Protein AF-A0A2U1PSC2-F1 (afdb_monomer_lite)

InterPro domains:
  IPR026960 Reverse transcriptase zinc-binding domain [PF13966] (6-72)

Secondary structure (DSSP, 8-state):
--TT-TT----TTS-HHHHHHHHHHHTT-S--HHHHHHTT---S--B-TTTSSSB--HHIIIII-HHHHHHHHHHHHHH-PPP---SSHHHHHHHHHHHHHHHHHHTT-

Organism: Artemisia annua (NCBI:txid35608)

pLDDT: mean 83.15, std 16.35, range [35.47, 97.75]

Structure (mmCIF, N/CA/C/O backbone):
data_AF-A0A2U1PSC2-F1
#
_entry.id   AF-A0A2U1PSC2-F1
#
loop_
_atom_site.group_PDB
_atom_site.id
_atom_site.type_symbol
_atom_site.label_atom_id
_atom_site.label_alt_id
_atom_site.label_comp_id
_atom_site.label_asym_id
_atom_site.label_entity_id
_atom_site.label_seq_id
_atom_site.pdbx_PDB_ins_code
_atom_site.Cartn_x
_atom_site.Cartn_y
_atom_site.Cartn_z
_atom_site.occupancy
_atom_site.B_iso_or_equiv
_atom_site.auth_seq_id
_atom_site.auth_comp_id
_atom_site.auth_asym_id
_atom_site.auth_atom_id
_atom_site.pdbx_PDB_model_num
ATOM 1 N N . MET A 1 1 ? 16.639 11.955 10.378 1.00 47.00 1 MET A N 1
ATOM 2 C CA . MET A 1 1 ? 16.079 10.737 9.742 1.00 47.00 1 MET A CA 1
ATOM 3 C C . MET A 1 1 ? 16.625 9.529 10.502 1.00 47.00 1 MET A C 1
ATOM 5 O O . MET A 1 1 ? 17.811 9.567 10.800 1.00 47.00 1 MET A O 1
ATOM 9 N N . PRO A 1 2 ? 15.817 8.531 10.909 1.00 35.47 2 PRO A N 1
ATOM 10 C CA . PRO A 1 2 ? 16.308 7.432 11.745 1.00 35.47 2 PRO A CA 1
ATOM 11 C C . PRO A 1 2 ? 17.222 6.479 10.957 1.00 35.47 2 PRO A C 1
ATOM 13 O O . PRO A 1 2 ? 16.992 6.206 9.781 1.00 35.47 2 PRO A O 1
ATOM 16 N N . ALA A 1 3 ? 18.264 5.991 11.629 1.00 38.88 3 ALA A N 1
ATOM 17 C CA . ALA A 1 3 ? 19.474 5.401 11.051 1.00 38.88 3 ALA A CA 1
ATOM 18 C C . ALA A 1 3 ? 19.357 3.949 10.531 1.00 38.88 3 ALA A C 1
ATOM 20 O O . ALA A 1 3 ? 20.354 3.394 10.085 1.00 38.88 3 ALA A O 1
ATOM 21 N N . ASN A 1 4 ? 18.168 3.332 10.539 1.00 43.88 4 ASN A N 1
ATOM 22 C CA . ASN A 1 4 ? 17.964 1.948 10.066 1.00 43.88 4 ASN A CA 1
ATOM 23 C C . ASN A 1 4 ? 17.135 1.855 8.762 1.00 43.88 4 ASN A C 1
ATOM 25 O O . ASN A 1 4 ? 16.430 0.888 8.503 1.00 43.88 4 ASN A O 1
ATOM 29 N N . VAL A 1 5 ? 17.212 2.898 7.930 1.00 52.97 5 VAL A N 1
ATOM 30 C CA . VAL A 1 5 ? 16.693 2.951 6.544 1.00 52.97 5 VAL A CA 1
ATOM 31 C C . VAL A 1 5 ? 17.843 2.669 5.560 1.00 52.97 5 VAL A C 1
ATOM 33 O O . VAL A 1 5 ? 17.936 3.236 4.477 1.00 52.97 5 VAL A O 1
ATOM 36 N N . SER A 1 6 ? 18.801 1.837 5.965 1.00 47.88 6 SER A N 1
ATOM 37 C CA . SER A 1 6 ? 20.154 1.768 5.397 1.00 47.88 6 SER A CA 1
ATOM 38 C C . SER A 1 6 ? 20.246 1.229 3.959 1.00 47.88 6 SER A C 1
ATOM 40 O O . SER A 1 6 ? 21.348 1.143 3.423 1.00 47.88 6 SER A O 1
ATOM 42 N N . LYS A 1 7 ? 19.122 0.917 3.293 1.00 57.22 7 LYS A N 1
ATOM 43 C CA . LYS A 1 7 ? 19.097 0.454 1.892 1.00 57.22 7 LYS A CA 1
ATOM 44 C C . LYS A 1 7 ? 18.007 1.061 0.998 1.00 57.22 7 LYS A C 1
ATOM 46 O O . LYS A 1 7 ? 17.853 0.610 -0.128 1.00 57.22 7 LYS A O 1
ATOM 51 N N . LEU A 1 8 ? 17.278 2.100 1.420 1.00 62.94 8 LEU A N 1
ATOM 52 C CA . LEU A 1 8 ? 16.401 2.807 0.475 1.00 62.94 8 LEU A CA 1
ATOM 53 C C . LEU A 1 8 ? 17.218 3.768 -0.387 1.00 62.94 8 LEU A C 1
ATOM 55 O O . LEU A 1 8 ? 17.486 4.905 0.005 1.00 62.94 8 LEU A O 1
ATOM 59 N N . LYS A 1 9 ? 17.623 3.310 -1.576 1.00 68.44 9 LYS A N 1
ATOM 60 C CA . LYS A 1 9 ? 18.266 4.169 -2.571 1.00 68.44 9 LYS A CA 1
ATOM 61 C C . LYS A 1 9 ? 17.209 5.035 -3.255 1.00 68.44 9 LYS A C 1
ATOM 63 O O . LYS A 1 9 ? 16.640 4.671 -4.280 1.00 68.44 9 LYS A O 1
ATOM 68 N N . TRP A 1 10 ? 16.941 6.195 -2.667 1.00 76.12 10 TRP A N 1
ATOM 69 C CA . TRP A 1 10 ? 16.012 7.168 -3.231 1.00 76.12 10 TRP A CA 1
ATOM 70 C C . TRP A 1 10 ? 16.491 7.660 -4.598 1.00 76.12 10 TRP A C 1
ATOM 72 O O . TRP A 1 10 ? 17.629 8.105 -4.757 1.00 76.12 10 TRP A O 1
ATOM 82 N N . VAL A 1 11 ? 15.606 7.590 -5.590 1.00 76.31 11 VAL A N 1
ATOM 83 C CA . VAL A 1 11 ? 15.880 8.062 -6.949 1.00 76.31 11 VAL A CA 1
ATOM 84 C C . VAL A 1 11 ? 15.466 9.528 -7.047 1.00 76.31 11 VAL A C 1
ATOM 86 O O . VAL A 1 11 ? 14.320 9.871 -6.761 1.00 76.31 11 VAL A O 1
ATOM 89 N N . GLY A 1 12 ? 16.391 10.400 -7.460 1.00 79.69 12 GLY A N 1
ATOM 90 C CA . GLY A 1 12 ? 16.166 11.853 -7.508 1.00 79.69 12 GLY A CA 1
ATOM 91 C C . GLY A 1 12 ? 15.102 12.311 -8.513 1.00 79.69 12 GLY A C 1
ATOM 92 O O . GLY A 1 12 ? 14.547 13.391 -8.358 1.00 79.69 12 GLY A O 1
ATOM 93 N N . TRP A 1 13 ? 14.787 11.487 -9.516 1.00 85.44 13 TRP A N 1
ATOM 94 C CA . TRP A 1 13 ? 13.716 11.760 -10.482 1.00 85.44 13 TRP A CA 1
ATOM 95 C C . TRP A 1 13 ? 12.311 11.441 -9.938 1.00 85.44 13 TRP A C 1
ATOM 97 O O . TRP A 1 13 ? 11.314 11.945 -10.454 1.00 85.44 13 TRP A O 1
ATOM 107 N N . THR A 1 14 ? 12.205 10.635 -8.880 1.00 87.44 14 THR A N 1
ATOM 108 C CA . THR A 1 14 ? 10.908 10.300 -8.291 1.00 87.44 14 THR A CA 1
ATOM 109 C C . THR A 1 14 ? 10.321 11.529 -7.591 1.00 87.44 14 THR A C 1
ATOM 111 O O . THR A 1 14 ? 11.002 12.132 -6.756 1.00 87.44 14 THR A O 1
ATOM 114 N N . PRO A 1 15 ? 9.048 11.892 -7.849 1.00 92.56 15 PRO A N 1
ATOM 115 C CA . PRO A 1 15 ? 8.406 12.995 -7.148 1.00 92.56 15 PRO A CA 1
ATOM 116 C C . PRO A 1 15 ? 8.496 12.831 -5.626 1.00 92.56 15 PRO A C 1
ATOM 118 O O . PRO A 1 15 ? 8.208 11.758 -5.090 1.00 92.56 15 PRO A O 1
ATOM 121 N N . LEU A 1 16 ? 8.825 13.913 -4.913 1.00 90.31 16 LEU A N 1
ATOM 122 C CA . LEU A 1 16 ? 9.046 13.896 -3.460 1.00 90.31 16 LEU A CA 1
ATOM 123 C C . LEU A 1 16 ? 7.874 13.275 -2.681 1.00 90.31 16 LEU A C 1
ATOM 125 O O . LEU A 1 16 ? 8.085 12.528 -1.727 1.00 90.31 16 LEU A O 1
ATOM 129 N N . LYS A 1 17 ? 6.637 13.524 -3.126 1.00 92.19 17 LYS A N 1
ATOM 130 C CA . LYS A 1 17 ? 5.423 12.937 -2.540 1.00 92.19 17 LYS A CA 1
ATOM 131 C C . LYS A 1 17 ? 5.440 11.402 -2.534 1.00 92.19 17 LYS A C 1
ATOM 133 O O . LYS A 1 17 ? 5.023 10.801 -1.549 1.00 92.19 17 LYS A O 1
ATOM 138 N N . CYS A 1 18 ? 5.964 10.773 -3.588 1.00 90.50 18 CYS A N 1
ATOM 139 C CA . CYS A 1 18 ? 6.053 9.318 -3.690 1.00 90.50 18 CYS A CA 1
ATOM 140 C C . CYS A 1 18 ? 7.114 8.781 -2.723 1.00 90.50 18 CYS A C 1
ATOM 142 O O . CYS A 1 18 ? 6.857 7.817 -2.008 1.00 90.50 18 CYS A O 1
ATOM 144 N N . ASN A 1 19 ? 8.264 9.458 -2.622 1.00 88.62 19 ASN A N 1
ATOM 145 C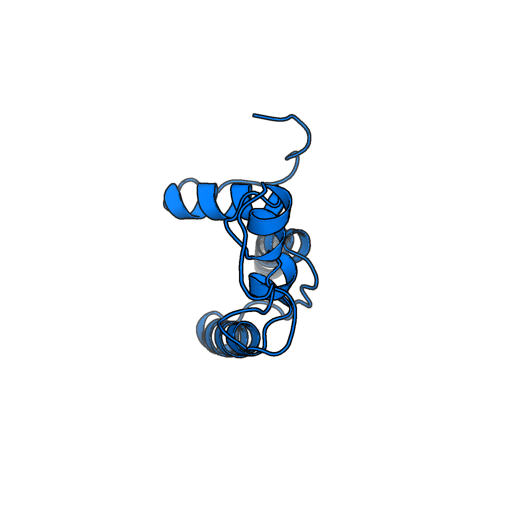 CA . ASN A 1 19 ? 9.307 9.084 -1.664 1.00 88.62 19 ASN A CA 1
ATOM 146 C C . ASN A 1 19 ? 8.799 9.169 -0.214 1.00 88.62 19 ASN A C 1
ATOM 148 O O . ASN A 1 19 ? 8.988 8.246 0.576 1.00 88.62 19 ASN A O 1
ATOM 152 N N . ILE A 1 20 ? 8.081 10.245 0.125 1.00 91.44 20 ILE A N 1
ATOM 153 C CA . ILE A 1 20 ? 7.473 10.414 1.452 1.00 91.44 20 ILE A CA 1
ATOM 154 C C . ILE A 1 20 ? 6.428 9.326 1.720 1.00 91.44 20 ILE A C 1
ATOM 156 O O . ILE A 1 20 ? 6.399 8.776 2.819 1.00 91.44 20 ILE A O 1
ATOM 160 N N . MET A 1 21 ? 5.579 9.001 0.741 1.00 92.75 21 MET A N 1
ATOM 161 C CA . MET A 1 21 ? 4.573 7.946 0.875 1.00 92.75 21 MET A CA 1
ATOM 162 C C . MET A 1 21 ? 5.219 6.594 1.182 1.00 92.75 21 MET A C 1
ATOM 164 O O . MET A 1 21 ? 4.827 5.950 2.150 1.00 92.75 21 MET A O 1
ATOM 168 N N . VAL A 1 22 ? 6.240 6.206 0.418 1.00 90.38 22 VAL A N 1
ATOM 169 C CA . VAL A 1 22 ? 6.985 4.956 0.622 1.00 90.38 22 VAL A CA 1
ATOM 170 C C . VAL A 1 22 ? 7.646 4.916 1.998 1.00 90.38 22 VAL A C 1
ATOM 172 O O . VAL A 1 22 ? 7.526 3.932 2.724 1.00 90.38 22 VAL A O 1
ATOM 175 N N . TRP A 1 23 ? 8.305 6.004 2.396 1.00 89.50 23 TRP A N 1
ATOM 176 C CA . TRP A 1 23 ? 8.940 6.095 3.708 1.00 89.50 23 TRP A CA 1
ATOM 177 C C . TRP A 1 23 ? 7.921 5.963 4.847 1.00 89.50 23 TRP A C 1
ATOM 179 O O . TRP A 1 23 ? 8.164 5.267 5.834 1.00 89.50 23 TRP A O 1
ATOM 189 N N . ARG A 1 24 ? 6.753 6.601 4.703 1.00 93.69 24 ARG A N 1
ATOM 190 C CA . ARG A 1 24 ? 5.656 6.464 5.664 1.00 93.69 24 ARG A CA 1
ATOM 191 C C . ARG A 1 24 ? 5.094 5.049 5.678 1.00 93.69 24 ARG A C 1
ATOM 193 O O . ARG A 1 24 ? 4.822 4.561 6.765 1.00 93.69 24 ARG A O 1
ATOM 200 N N . ALA A 1 25 ? 4.943 4.405 4.524 1.00 92.81 25 ALA A N 1
ATOM 201 C CA . ALA A 1 25 ? 4.484 3.022 4.427 1.00 92.81 25 ALA A CA 1
ATOM 202 C C . ALA A 1 25 ? 5.412 2.093 5.216 1.00 92.81 25 ALA A C 1
ATOM 204 O O . ALA A 1 25 ? 4.956 1.403 6.122 1.00 92.81 25 ALA A O 1
ATOM 205 N N . TYR A 1 26 ? 6.718 2.169 4.948 1.00 88.62 26 TYR A N 1
ATOM 206 C CA . TYR A 1 26 ? 7.740 1.351 5.606 1.00 88.62 26 TYR A CA 1
ATOM 207 C C . TYR A 1 26 ? 7.747 1.500 7.136 1.00 88.62 26 TYR A C 1
ATOM 209 O O . TYR A 1 26 ? 7.983 0.544 7.864 1.00 88.62 26 TYR A O 1
ATOM 217 N N . LEU A 1 27 ? 7.459 2.699 7.647 1.00 90.88 27 LEU A N 1
ATOM 218 C CA . LEU A 1 27 ? 7.396 2.963 9.087 1.00 90.88 27 LEU A CA 1
ATOM 219 C C . LEU A 1 27 ? 6.015 2.706 9.712 1.00 90.88 27 LEU A C 1
ATOM 221 O O . LEU A 1 27 ? 5.819 3.082 10.866 1.00 90.88 27 LEU A O 1
ATOM 225 N N . ASN A 1 28 ? 5.052 2.147 8.969 1.00 92.31 28 ASN A N 1
ATOM 226 C CA . ASN A 1 28 ? 3.647 2.046 9.382 1.00 92.31 28 ASN A CA 1
ATOM 227 C C . ASN A 1 28 ? 3.062 3.397 9.832 1.00 92.31 28 ASN A C 1
ATOM 229 O O . ASN A 1 28 ? 2.340 3.514 10.811 1.00 92.31 28 ASN A O 1
ATOM 233 N N . ARG A 1 29 ? 3.397 4.467 9.107 1.00 94.69 29 ARG A N 1
ATOM 234 C CA . ARG A 1 29 ? 2.949 5.849 9.355 1.00 94.69 29 ARG A CA 1
ATOM 235 C C . ARG A 1 29 ? 1.897 6.338 8.362 1.00 94.69 29 ARG A C 1
ATOM 237 O O . ARG A 1 29 ? 1.600 7.542 8.311 1.00 94.69 29 ARG A O 1
ATOM 244 N N . LEU A 1 30 ? 1.352 5.441 7.550 1.00 95.69 30 LEU A N 1
ATOM 245 C CA . LEU A 1 30 ? 0.184 5.731 6.729 1.00 95.69 30 LEU A CA 1
ATOM 246 C C . LEU A 1 30 ? -1.085 5.738 7.591 1.00 95.69 30 LEU A C 1
ATOM 248 O O . LEU A 1 30 ? -1.103 5.117 8.651 1.00 95.69 30 LEU A O 1
ATOM 252 N N . PRO A 1 31 ? -2.121 6.487 7.187 1.00 96.19 31 PRO A N 1
ATOM 253 C CA . PRO A 1 31 ? -3.391 6.528 7.900 1.00 96.19 31 PRO A CA 1
ATOM 254 C C . PRO A 1 31 ? -4.256 5.310 7.540 1.00 96.19 31 PRO A C 1
ATOM 256 O O . PRO A 1 31 ? -5.372 5.481 7.070 1.00 96.19 31 PRO A O 1
ATOM 259 N N . THR A 1 32 ? -3.732 4.093 7.704 1.00 97.12 32 THR A N 1
ATOM 260 C CA . THR A 1 32 ? -4.546 2.880 7.534 1.00 97.12 32 THR A CA 1
ATOM 261 C C . THR A 1 32 ? -5.419 2.674 8.767 1.00 97.12 32 THR A C 1
ATOM 263 O O . THR A 1 32 ? -5.026 3.096 9.858 1.00 97.12 32 THR A O 1
ATOM 266 N N . ARG A 1 33 ? -6.577 2.018 8.645 1.00 97.25 33 ARG A N 1
ATOM 267 C CA . ARG A 1 33 ? -7.509 1.833 9.771 1.00 97.25 33 ARG A CA 1
ATOM 268 C C . ARG A 1 33 ? -6.841 1.246 11.008 1.00 97.25 33 ARG A C 1
ATOM 270 O O . ARG A 1 33 ? -6.984 1.811 12.090 1.00 97.25 33 ARG A O 1
ATOM 277 N N . VAL A 1 34 ? -6.038 0.192 10.844 1.00 97.12 34 VAL A N 1
ATOM 278 C CA . VAL A 1 34 ? -5.305 -0.434 11.959 1.00 97.12 34 VAL A CA 1
ATOM 279 C C . VAL A 1 34 ? -4.394 0.569 12.669 1.00 97.12 34 VAL A C 1
ATOM 281 O O . VAL A 1 34 ? -4.305 0.588 13.894 1.00 97.12 34 VAL A O 1
ATOM 284 N N . GLU A 1 35 ? -3.717 1.431 11.915 1.00 97.25 35 GLU A N 1
ATOM 285 C CA . GLU A 1 35 ? -2.805 2.425 12.473 1.00 97.25 35 GLU A CA 1
ATOM 286 C C . GLU A 1 35 ? -3.542 3.647 13.055 1.00 97.25 35 GLU A C 1
ATOM 288 O O . GLU A 1 35 ? -3.074 4.248 14.021 1.00 97.25 35 GLU A O 1
ATOM 293 N N . LEU A 1 36 ? -4.713 4.007 12.521 1.00 97.19 36 LEU A N 1
ATOM 294 C CA . LEU A 1 36 ? -5.583 5.043 13.085 1.00 97.19 36 LEU A CA 1
ATOM 295 C C . LEU A 1 36 ? -6.158 4.606 14.440 1.00 97.19 36 LEU A C 1
ATOM 297 O O . LEU A 1 36 ? -6.086 5.373 15.401 1.00 97.19 36 LEU A O 1
ATOM 301 N N . VAL A 1 37 ? -6.632 3.360 14.545 1.00 96.31 37 VAL A N 1
ATOM 302 C CA . VAL A 1 37 ? -7.127 2.778 15.805 1.00 96.31 37 VAL A CA 1
ATOM 303 C C . VAL A 1 37 ? -6.028 2.762 16.868 1.00 96.31 37 VAL A C 1
ATOM 305 O O . VAL A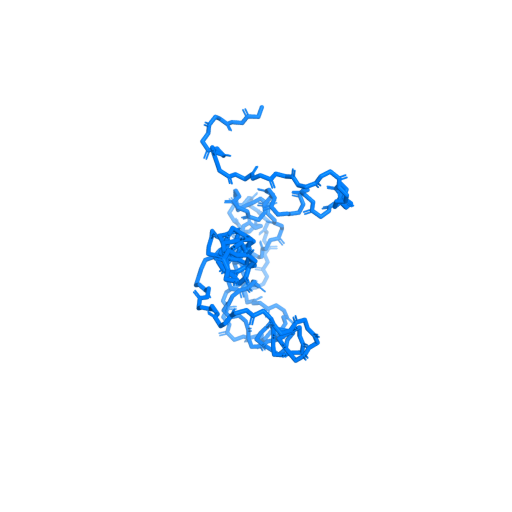 1 37 ? -6.258 3.195 17.996 1.00 96.31 37 VAL A O 1
ATOM 308 N N . LYS A 1 38 ? -4.793 2.379 16.507 1.00 95.25 38 LYS A N 1
ATOM 309 C CA . LYS A 1 38 ? -3.628 2.447 17.416 1.00 95.25 38 LYS A CA 1
ATOM 310 C C . LYS A 1 38 ? -3.343 3.854 17.947 1.00 95.25 38 LYS A C 1
ATOM 312 O O . LYS A 1 38 ? -2.769 3.995 19.023 1.00 95.25 38 LYS A O 1
ATOM 317 N N . ARG A 1 39 ? -3.733 4.895 17.209 1.00 95.88 39 ARG A N 1
ATOM 318 C CA . ARG A 1 39 ? -3.580 6.306 17.603 1.00 95.88 39 ARG A CA 1
ATOM 319 C C . ARG A 1 39 ? -4.786 6.853 18.369 1.00 95.88 39 ARG A C 1
ATOM 321 O O . ARG A 1 39 ? -4.824 8.048 18.644 1.00 95.88 39 ARG A O 1
ATOM 328 N N . GLY A 1 40 ? -5.750 6.002 18.716 1.00 96.25 40 GLY A N 1
ATOM 329 C CA . GLY A 1 40 ? -6.933 6.375 19.489 1.00 96.25 40 GLY A CA 1
ATOM 330 C C . GLY A 1 40 ? -8.072 6.963 18.658 1.00 96.25 40 GLY A C 1
ATOM 331 O O . GLY A 1 40 ? -9.014 7.503 19.232 1.00 96.25 40 GLY A O 1
ATOM 332 N N . ILE A 1 41 ? -8.014 6.872 17.325 1.00 97.19 41 ILE A N 1
ATOM 333 C CA . ILE A 1 41 ? -9.137 7.263 16.465 1.00 97.19 41 ILE A CA 1
ATOM 334 C C . ILE A 1 41 ? -10.133 6.106 16.437 1.00 97.19 41 ILE A C 1
ATOM 336 O O . ILE A 1 41 ? -9.795 5.002 16.012 1.00 97.19 41 ILE A O 1
ATOM 340 N N . GLN A 1 42 ? -11.360 6.362 16.886 1.00 95.69 42 GLN A N 1
ATOM 341 C CA . GLN A 1 42 ? -12.436 5.378 16.831 1.00 95.69 42 GLN A CA 1
ATOM 342 C C . GLN A 1 42 ? -12.971 5.258 15.402 1.00 95.69 42 GLN A C 1
ATOM 344 O O . GLN A 1 42 ? -13.295 6.260 14.766 1.00 95.69 42 GLN A O 1
ATOM 349 N N . LEU A 1 43 ? -13.042 4.023 14.912 1.00 95.00 43 LEU A N 1
ATOM 350 C CA . LEU A 1 43 ? -13.605 3.643 13.620 1.00 95.00 43 LEU A CA 1
ATOM 351 C C . LEU A 1 43 ? -14.588 2.493 13.853 1.00 95.00 43 LEU A C 1
ATOM 353 O O . LEU A 1 43 ? -14.375 1.691 14.762 1.00 95.00 43 LEU A O 1
ATOM 357 N N . ASP A 1 44 ? -15.621 2.387 13.018 1.00 94.19 44 ASP A N 1
ATOM 358 C CA . ASP A 1 44 ? -16.647 1.340 13.155 1.00 94.19 44 ASP A CA 1
ATOM 359 C C . ASP A 1 44 ? -16.084 -0.072 12.932 1.00 94.19 44 ASP A C 1
ATOM 361 O O . ASP 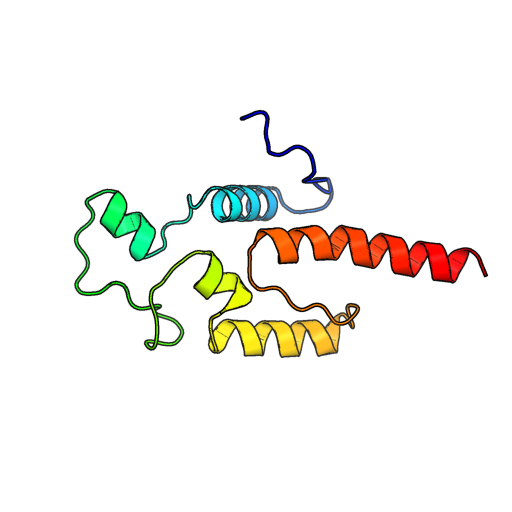A 1 44 ? -16.547 -1.043 13.526 1.00 94.19 44 ASP A O 1
ATOM 365 N N . ASN A 1 45 ? -15.077 -0.189 12.064 1.00 94.19 45 ASN A N 1
ATOM 366 C CA . ASN A 1 45 ? -14.305 -1.406 11.838 1.00 94.19 45 ASN A CA 1
ATOM 367 C C . ASN A 1 45 ? -12.917 -1.063 11.276 1.00 94.19 45 ASN A C 1
ATOM 369 O O . ASN A 1 45 ? -12.659 0.070 10.853 1.00 94.19 45 ASN A O 1
ATOM 373 N N . ASP A 1 46 ? -12.037 -2.055 11.226 1.00 94.38 46 ASP A N 1
ATOM 374 C CA . ASP A 1 46 ? -10.672 -1.957 10.716 1.00 94.38 46 ASP A CA 1
ATOM 375 C C . ASP A 1 46 ? -10.489 -2.553 9.311 1.00 94.38 46 ASP A C 1
ATOM 377 O O . ASP A 1 46 ? -9.355 -2.652 8.844 1.00 94.38 46 ASP A O 1
ATOM 381 N N . LEU A 1 47 ? -11.578 -2.883 8.610 1.00 96.94 47 LEU A N 1
ATOM 382 C CA . LEU A 1 47 ? -11.541 -3.499 7.286 1.00 96.94 47 LEU A CA 1
ATOM 383 C C . LEU A 1 47 ? -11.013 -2.540 6.213 1.00 96.94 47 LEU A C 1
ATOM 385 O O . LEU A 1 47 ? -11.250 -1.327 6.228 1.00 96.94 47 LEU A O 1
ATOM 389 N N . CYS A 1 48 ? -10.294 -3.103 5.246 1.00 97.19 48 CYS A N 1
ATOM 390 C CA . CYS A 1 48 ? -9.795 -2.384 4.088 1.00 97.19 48 CYS A CA 1
ATOM 391 C C . CYS A 1 48 ? -10.962 -1.893 3.220 1.00 97.19 48 CYS A C 1
ATOM 393 O O . CYS A 1 48 ? -11.707 -2.714 2.690 1.00 97.19 48 CYS A O 1
ATOM 395 N N . PRO A 1 49 ? -11.091 -0.578 2.966 1.00 95.56 49 PRO A N 1
ATOM 396 C CA . PRO A 1 49 ? -12.208 -0.034 2.192 1.00 95.56 49 PRO A CA 1
ATOM 397 C C . PRO A 1 49 ? -12.181 -0.426 0.705 1.00 95.56 49 PRO A C 1
ATOM 399 O O . PRO A 1 49 ? -13.134 -0.144 -0.014 1.00 95.56 49 PRO A O 1
ATOM 402 N N . LEU A 1 50 ? -11.084 -1.023 0.224 1.00 96.38 50 LEU A N 1
ATOM 403 C CA . LEU A 1 50 ? -10.933 -1.440 -1.170 1.00 96.38 50 LEU A CA 1
ATOM 404 C C . LEU A 1 50 ? -11.447 -2.859 -1.430 1.00 96.38 50 LEU A C 1
ATOM 406 O O . LEU A 1 50 ? -11.914 -3.134 -2.532 1.00 96.38 50 LEU A O 1
ATOM 410 N N . CYS A 1 51 ? -11.317 -3.764 -0.456 1.00 96.06 51 CYS A N 1
ATOM 411 C CA . CYS A 1 51 ? -11.699 -5.172 -0.612 1.00 96.06 51 CYS A CA 1
ATOM 412 C C . CYS A 1 51 ? -12.757 -5.643 0.390 1.00 96.06 51 CYS A C 1
ATOM 414 O O . CYS A 1 51 ? -13.346 -6.692 0.161 1.00 96.06 51 CYS A O 1
ATOM 416 N N . ASP A 1 52 ? -12.962 -4.904 1.483 1.00 95.50 52 ASP A N 1
ATOM 417 C CA . ASP A 1 52 ? -13.902 -5.191 2.572 1.00 95.50 52 ASP A CA 1
ATOM 418 C C . ASP A 1 52 ? -13.772 -6.603 3.184 1.00 95.50 52 ASP A C 1
ATOM 420 O O . ASP A 1 52 ? -14.714 -7.141 3.756 1.00 95.50 52 ASP A O 1
ATOM 424 N N . ALA A 1 53 ? -12.597 -7.227 3.045 1.00 94.44 53 ALA A N 1
ATOM 425 C CA . ALA A 1 53 ? -12.387 -8.638 3.377 1.00 94.44 53 ALA A CA 1
ATOM 426 C C . ALA A 1 53 ? -11.375 -8.877 4.510 1.00 94.44 53 ALA A C 1
ATOM 428 O O . ALA A 1 53 ? -11.417 -9.922 5.153 1.00 94.44 53 ALA A O 1
ATOM 429 N N . ASP A 1 54 ? -10.451 -7.944 4.740 1.00 96.75 54 ASP A N 1
ATOM 430 C CA . ASP A 1 54 ? -9.351 -8.088 5.700 1.00 96.75 54 ASP A CA 1
ATOM 431 C C . ASP A 1 54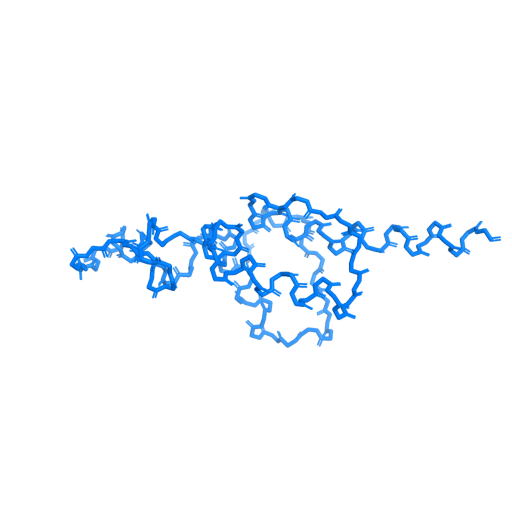 ? -8.929 -6.708 6.234 1.00 96.75 54 ASP A C 1
ATOM 433 O O . ASP A 1 54 ? -9.316 -5.674 5.681 1.00 96.75 54 ASP A O 1
ATOM 437 N N . GLN A 1 55 ? -8.152 -6.675 7.314 1.00 97.38 55 GLN A N 1
ATOM 438 C CA . GLN A 1 55 ? -7.757 -5.451 8.004 1.00 97.38 55 GLN A CA 1
ATOM 439 C C . GLN A 1 55 ? -6.906 -4.522 7.126 1.00 97.38 55 GLN A C 1
ATOM 441 O O . GLN A 1 55 ? -5.945 -4.933 6.468 1.00 97.38 55 GLN A O 1
ATOM 446 N N . GLU A 1 56 ? -7.182 -3.218 7.186 1.00 97.75 56 GLU A N 1
ATOM 447 C CA . GLU A 1 56 ? -6.385 -2.210 6.496 1.00 97.75 56 GLU A CA 1
ATOM 448 C C . GLU A 1 56 ? -5.043 -1.975 7.209 1.00 97.75 56 GLU A C 1
ATOM 450 O O . GLU A 1 56 ? -4.887 -1.115 8.087 1.00 97.75 56 GLU A O 1
ATOM 455 N N . THR A 1 57 ? -4.036 -2.732 6.789 1.00 97.06 57 THR A N 1
ATOM 456 C CA . THR A 1 57 ? -2.623 -2.508 7.115 1.00 97.06 57 THR A CA 1
ATOM 457 C C . THR A 1 57 ? -1.872 -1.993 5.891 1.00 97.06 57 THR A C 1
ATOM 459 O O . THR A 1 57 ? -2.329 -2.160 4.761 1.00 97.06 57 THR A O 1
ATOM 462 N N . SER A 1 58 ? -0.697 -1.382 6.083 1.00 95.44 58 SER A N 1
ATOM 463 C CA . SER A 1 58 ? 0.133 -0.958 4.945 1.00 95.44 58 SER A CA 1
ATOM 464 C C . SER A 1 58 ? 0.510 -2.159 4.065 1.00 95.44 58 SER A C 1
ATOM 466 O O . SER A 1 58 ? 0.443 -2.075 2.844 1.00 95.44 58 SER A O 1
ATOM 468 N N . THR A 1 59 ? 0.842 -3.296 4.681 1.00 95.06 59 THR A N 1
ATOM 469 C CA . THR A 1 59 ? 1.137 -4.548 3.978 1.00 95.06 59 THR A CA 1
ATOM 470 C C . THR A 1 59 ? -0.071 -5.035 3.180 1.00 95.06 59 THR A C 1
ATOM 472 O O . THR A 1 59 ? 0.035 -5.193 1.968 1.00 95.06 59 THR A O 1
ATOM 475 N N . HIS A 1 60 ? -1.253 -5.155 3.795 1.00 96.12 60 HIS A N 1
ATOM 476 C CA . HIS A 1 60 ? -2.471 -5.521 3.065 1.00 96.12 60 HIS A CA 1
ATOM 477 C C . HIS A 1 60 ? -2.722 -4.560 1.892 1.00 96.12 60 HIS A C 1
ATOM 479 O O . HIS A 1 60 ? -2.874 -4.998 0.757 1.00 96.12 60 HIS A O 1
ATOM 485 N N . LEU A 1 61 ? -2.666 -3.248 2.129 1.00 96.06 61 LEU A N 1
ATOM 486 C CA . LEU A 1 61 ? -2.916 -2.233 1.109 1.00 96.06 61 LEU A CA 1
ATOM 487 C C . LEU A 1 61 ? -1.993 -2.360 -0.116 1.00 96.06 61 LEU A C 1
ATOM 489 O O . LEU A 1 61 ? -2.448 -2.112 -1.229 1.00 96.06 61 LEU A O 1
ATOM 493 N N . PHE A 1 62 ? -0.722 -2.741 0.055 1.00 93.69 62 PHE A N 1
ATOM 494 C CA . PHE A 1 62 ? 0.246 -2.792 -1.051 1.00 93.69 62 PHE A CA 1
ATOM 495 C C . PHE A 1 62 ? 0.525 -4.186 -1.624 1.00 93.69 62 PHE A C 1
ATOM 497 O O . PHE A 1 62 ? 0.927 -4.272 -2.786 1.00 93.69 62 PHE A O 1
ATOM 504 N N . THR A 1 63 ? 0.339 -5.257 -0.854 1.00 93.38 63 THR A N 1
ATOM 505 C CA . THR A 1 63 ? 0.699 -6.625 -1.269 1.00 93.38 63 THR A CA 1
ATOM 506 C C . THR A 1 63 ? -0.423 -7.645 -1.073 1.00 93.38 63 THR A C 1
ATOM 508 O O . THR A 1 63 ? -0.512 -8.584 -1.857 1.00 93.38 63 THR A O 1
ATOM 511 N N . GLY A 1 64 ? -1.297 -7.465 -0.076 1.00 93.94 64 GLY A N 1
ATOM 512 C CA . GLY A 1 64 ? -2.327 -8.453 0.291 1.00 93.94 64 GLY A CA 1
ATOM 513 C C . GLY A 1 64 ? -3.735 -8.203 -0.265 1.00 93.94 64 GLY A C 1
ATOM 514 O O . GLY A 1 64 ? -4.566 -9.107 -0.267 1.00 93.94 64 GLY A O 1
ATOM 515 N N . CYS A 1 65 ? -4.035 -6.991 -0.729 1.00 96.31 65 CYS A N 1
ATOM 516 C CA . CYS A 1 65 ? -5.378 -6.597 -1.141 1.00 96.31 65 CYS A CA 1
ATOM 517 C C . CYS A 1 65 ? -5.719 -7.113 -2.544 1.00 96.31 65 CYS A C 1
ATOM 519 O O . CYS A 1 65 ? -4.944 -6.923 -3.484 1.00 96.31 65 CYS A O 1
ATOM 521 N N . LEU A 1 66 ? -6.924 -7.670 -2.717 1.00 95.25 66 LEU A N 1
ATOM 522 C CA . LEU A 1 66 ? -7.440 -8.108 -4.024 1.00 95.25 66 LEU A CA 1
ATOM 523 C C . LEU A 1 66 ? -7.449 -6.971 -5.052 1.00 95.25 66 LEU A C 1
ATOM 525 O O . LEU A 1 66 ? -7.053 -7.166 -6.199 1.00 95.25 66 LEU A O 1
ATOM 529 N N . PHE A 1 67 ? -7.835 -5.766 -4.627 1.00 96.00 67 PHE A N 1
ATOM 530 C CA . PHE A 1 67 ? -7.798 -4.583 -5.484 1.00 96.00 67 PHE A CA 1
ATOM 531 C C . PHE A 1 67 ? -6.371 -4.286 -5.959 1.00 96.00 67 PHE A C 1
ATOM 533 O O . PHE A 1 67 ? -6.122 -4.064 -7.143 1.00 96.00 67 PHE A O 1
ATOM 540 N N . THR A 1 68 ? -5.407 -4.324 -5.042 1.00 94.19 68 THR A N 1
ATOM 541 C CA . THR A 1 68 ? -4.003 -4.046 -5.354 1.00 94.19 68 THR A CA 1
ATOM 542 C C . THR A 1 68 ? -3.373 -5.139 -6.216 1.00 94.19 68 THR A C 1
ATOM 544 O O . THR A 1 68 ? -2.545 -4.832 -7.071 1.00 94.19 68 THR A O 1
ATOM 547 N N . SER A 1 69 ? -3.799 -6.396 -6.067 1.00 92.75 69 SER A N 1
ATOM 548 C CA . SER A 1 69 ? -3.388 -7.499 -6.944 1.00 92.75 69 SER A CA 1
ATOM 549 C C . SER A 1 69 ? -3.718 -7.210 -8.414 1.00 92.75 69 SER A C 1
ATOM 551 O O . SER A 1 69 ? -2.861 -7.356 -9.288 1.00 92.75 69 SER A O 1
ATOM 553 N N . GLU A 1 70 ? -4.914 -6.686 -8.689 1.00 93.88 70 GLU A N 1
ATOM 554 C CA . GLU A 1 70 ? -5.323 -6.291 -10.041 1.00 93.88 70 GLU A CA 1
ATOM 555 C C . GLU A 1 70 ? -4.486 -5.116 -10.583 1.00 93.88 70 GLU A C 1
ATOM 557 O O . GLU A 1 70 ? -4.103 -5.097 -11.757 1.00 93.88 70 GLU A O 1
ATOM 562 N N . ILE A 1 71 ? -4.125 -4.151 -9.729 1.00 93.06 71 ILE A N 1
ATOM 563 C CA . ILE A 1 71 ? -3.203 -3.070 -10.107 1.00 93.06 71 ILE A CA 1
ATOM 564 C C . ILE A 1 71 ? -1.831 -3.635 -10.485 1.00 93.06 71 ILE A C 1
ATOM 566 O O . ILE A 1 71 ? -1.290 -3.270 -11.531 1.00 93.06 71 ILE A O 1
ATOM 570 N N . TRP A 1 72 ? -1.277 -4.551 -9.687 1.00 90.81 72 TRP A N 1
ATOM 571 C CA . TRP A 1 72 ? 0.003 -5.191 -9.991 1.00 90.81 72 TRP A CA 1
ATOM 572 C C . TRP A 1 72 ? -0.045 -6.029 -11.265 1.00 90.81 72 TRP A C 1
ATOM 574 O O . TRP A 1 72 ? 0.922 -6.003 -12.021 1.00 90.81 72 TRP A O 1
ATOM 584 N N . SER A 1 73 ? -1.163 -6.696 -11.558 1.00 90.81 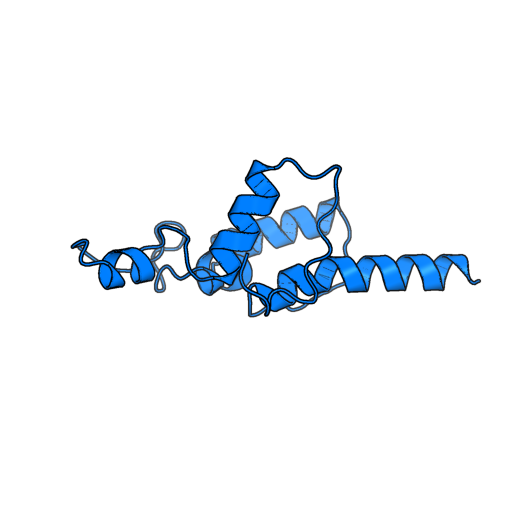73 SER A N 1
ATOM 585 C CA . SER A 1 73 ? -1.375 -7.404 -12.827 1.00 90.81 73 SER A CA 1
ATOM 586 C C . SER A 1 73 ? -1.252 -6.454 -14.027 1.00 90.81 73 SER A C 1
ATOM 588 O O . SER A 1 73 ? -0.487 -6.702 -14.964 1.00 90.81 73 SER A O 1
ATOM 590 N N . ARG A 1 74 ? -1.913 -5.291 -13.963 1.00 92.62 74 ARG A N 1
ATOM 591 C CA . ARG A 1 74 ? -1.866 -4.264 -15.021 1.00 92.62 74 ARG A CA 1
ATOM 592 C C . ARG A 1 74 ? -0.487 -3.626 -15.157 1.00 92.62 74 ARG A C 1
ATOM 594 O O . ARG A 1 74 ? 0.009 -3.461 -16.271 1.00 92.62 74 ARG A O 1
ATOM 601 N N . VAL A 1 75 ? 0.149 -3.291 -14.034 1.00 89.25 75 VAL A N 1
ATOM 602 C CA . VAL A 1 75 ? 1.531 -2.782 -14.012 1.00 89.25 75 VAL A CA 1
ATOM 603 C C . VAL A 1 75 ? 2.490 -3.832 -14.571 1.00 89.25 75 VAL A C 1
ATOM 605 O O . VAL A 1 75 ? 3.385 -3.493 -15.342 1.00 89.25 75 VAL A O 1
ATOM 608 N N . GLY A 1 76 ? 2.274 -5.104 -14.240 1.00 87.94 76 GLY A N 1
ATOM 609 C CA . GLY A 1 76 ? 3.014 -6.245 -14.758 1.00 87.94 76 GLY A CA 1
ATOM 610 C C . GLY A 1 76 ? 2.925 -6.345 -16.279 1.00 87.94 76 GLY A C 1
ATOM 611 O O . GLY A 1 76 ? 3.947 -6.444 -16.956 1.00 87.94 76 GLY A O 1
ATOM 612 N N . ALA A 1 77 ? 1.715 -6.224 -16.827 1.00 90.00 77 ALA A N 1
ATOM 613 C CA . ALA A 1 77 ? 1.480 -6.233 -18.268 1.00 90.00 77 ALA A CA 1
ATOM 614 C C . ALA A 1 77 ? 2.130 -5.038 -18.990 1.00 90.00 77 ALA A C 1
ATOM 616 O O . ALA A 1 77 ? 2.649 -5.194 -20.098 1.00 90.00 77 ALA A O 1
ATOM 617 N N . TRP A 1 78 ? 2.127 -3.853 -18.370 1.00 90.06 78 TRP A N 1
ATOM 618 C CA . TRP A 1 78 ? 2.671 -2.637 -18.978 1.00 90.06 78 TRP A CA 1
ATOM 619 C C . TRP A 1 78 ? 4.199 -2.563 -18.895 1.00 90.06 78 TRP A C 1
ATOM 621 O O . TRP A 1 78 ? 4.877 -2.380 -19.906 1.00 90.06 78 TRP A O 1
ATOM 631 N N . CYS A 1 79 ? 4.747 -2.711 -17.691 1.00 86.12 79 CYS A N 1
ATOM 632 C CA . CYS A 1 79 ? 6.163 -2.486 -17.415 1.00 86.12 79 CYS A CA 1
ATOM 633 C C . CYS A 1 79 ? 7.020 -3.742 -17.611 1.00 86.12 79 CYS A C 1
ATOM 635 O O . CYS A 1 79 ? 8.239 -3.617 -17.704 1.00 86.12 79 CYS A O 1
ATOM 637 N N . ARG A 1 80 ? 6.399 -4.933 -17.653 1.00 84.44 80 ARG A N 1
ATOM 638 C CA . ARG A 1 80 ? 7.066 -6.247 -17.690 1.00 84.44 80 ARG A CA 1
ATOM 639 C C . ARG A 1 80 ? 8.214 -6.365 -16.674 1.00 84.44 80 ARG A C 1
ATOM 641 O O . ARG A 1 80 ? 9.335 -6.698 -17.065 1.00 84.44 80 ARG A O 1
ATOM 648 N N . PRO A 1 81 ? 7.976 -6.061 -15.383 1.00 78.25 81 PRO A N 1
ATOM 649 C CA . PRO A 1 81 ? 8.990 -6.292 -14.370 1.00 78.25 81 PRO A CA 1
ATOM 650 C C . PRO A 1 81 ? 9.271 -7.796 -14.269 1.00 78.25 81 PRO A C 1
ATOM 652 O O . PRO A 1 81 ? 8.377 -8.617 -14.490 1.00 78.25 81 PRO A O 1
ATOM 655 N N . SER A 1 82 ? 10.499 -8.166 -13.901 1.00 72.25 82 SER A N 1
ATOM 656 C CA . SER A 1 82 ? 10.794 -9.546 -13.485 1.00 72.25 82 SER A CA 1
ATOM 657 C C . SER A 1 82 ? 9.764 -10.018 -12.444 1.00 72.25 82 SER A C 1
ATOM 659 O O . SER A 1 82 ? 9.413 -9.220 -11.567 1.00 72.25 82 SER A O 1
ATOM 661 N N . PRO A 1 83 ? 9.292 -11.278 -12.506 1.00 70.25 83 PRO A N 1
ATOM 662 C CA . PRO A 1 83 ? 8.334 -11.798 -11.540 1.00 70.25 83 PRO A CA 1
ATOM 663 C C . PRO A 1 83 ? 8.885 -11.658 -10.127 1.00 70.25 83 PRO A C 1
ATOM 665 O O . PRO A 1 83 ? 9.992 -12.119 -9.847 1.00 70.25 83 PRO A O 1
ATOM 668 N N . VAL A 1 84 ? 8.120 -11.028 -9.242 1.00 68.19 84 VAL A N 1
ATOM 669 C CA . VAL A 1 84 ? 8.477 -10.928 -7.830 1.00 68.19 84 VAL A CA 1
ATOM 670 C C . VAL A 1 84 ? 7.254 -11.173 -6.974 1.00 68.19 84 VAL A C 1
ATOM 672 O O . VAL A 1 84 ? 6.172 -10.646 -7.224 1.00 68.19 84 VAL A O 1
ATOM 675 N N . PHE A 1 85 ? 7.475 -11.973 -5.941 1.00 78.62 85 PHE A N 1
ATOM 676 C CA . PHE A 1 85 ? 6.533 -12.216 -4.870 1.00 78.62 85 PHE A CA 1
ATOM 677 C C . PHE A 1 85 ? 6.844 -11.228 -3.751 1.00 78.62 85 PHE A C 1
ATOM 679 O O . PHE A 1 85 ? 7.889 -11.331 -3.111 1.00 78.62 85 PHE A O 1
ATOM 686 N N . ALA A 1 86 ? 5.974 -10.238 -3.575 1.00 85.56 86 ALA A N 1
ATOM 687 C CA . ALA A 1 86 ? 6.072 -9.287 -2.482 1.00 85.56 86 ALA A CA 1
ATOM 688 C C . ALA A 1 86 ? 5.003 -9.611 -1.445 1.00 85.56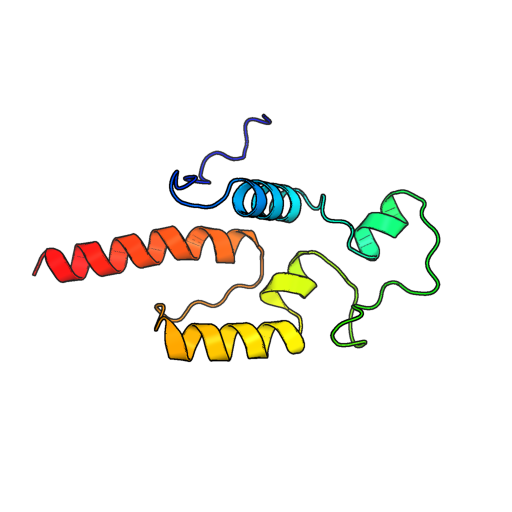 86 ALA A C 1
ATOM 690 O O . ALA A 1 86 ? 3.818 -9.647 -1.772 1.00 85.56 86 ALA A O 1
ATOM 691 N N . PHE A 1 87 ? 5.432 -9.831 -0.209 1.00 88.75 87 PHE A N 1
ATOM 692 C CA . PHE A 1 87 ? 4.558 -10.091 0.931 1.00 88.75 87 PHE A CA 1
ATOM 693 C C . PHE A 1 87 ? 4.638 -8.965 1.955 1.00 88.75 87 PHE A C 1
ATOM 695 O O . PHE A 1 87 ? 3.706 -8.802 2.731 1.00 88.75 87 PHE A O 1
ATOM 702 N N . ASP A 1 88 ? 5.685 -8.142 1.899 1.00 89.00 88 ASP A N 1
ATOM 703 C CA . ASP A 1 88 ? 5.847 -6.924 2.681 1.00 89.00 88 ASP A CA 1
ATOM 704 C C . ASP A 1 88 ? 6.219 -5.715 1.805 1.00 89.00 88 ASP A C 1
ATOM 706 O O . ASP A 1 88 ? 6.683 -5.840 0.668 1.00 89.00 88 ASP A O 1
ATOM 710 N N . ILE A 1 89 ? 6.069 -4.509 2.358 1.00 87.56 89 ILE A N 1
ATOM 711 C CA . ILE A 1 89 ? 6.562 -3.278 1.725 1.00 87.56 89 ILE A CA 1
ATOM 712 C C . ILE A 1 89 ? 8.063 -3.375 1.453 1.00 87.56 89 ILE A C 1
ATOM 714 O O . ILE A 1 89 ? 8.531 -2.894 0.426 1.00 87.56 89 ILE A O 1
ATOM 718 N N . SER A 1 90 ? 8.822 -4.015 2.340 1.00 84.75 90 SER A N 1
ATOM 719 C CA . SER A 1 90 ? 10.258 -4.226 2.161 1.00 84.75 90 SER A CA 1
ATOM 720 C C . SER A 1 90 ? 10.568 -4.981 0.865 1.00 84.75 90 SER A C 1
ATOM 722 O O . SER A 1 90 ? 11.482 -4.588 0.140 1.00 84.75 90 SER A O 1
ATOM 724 N N . ASP A 1 91 ? 9.768 -5.989 0.513 1.00 86.12 91 ASP A N 1
ATOM 725 C CA . ASP A 1 91 ? 9.939 -6.750 -0.729 1.00 86.12 91 ASP A CA 1
ATOM 726 C C . ASP A 1 91 ? 9.701 -5.867 -1.959 1.00 86.12 91 ASP A C 1
ATOM 728 O O . ASP A 1 91 ? 10.470 -5.912 -2.922 1.00 86.12 91 ASP A O 1
ATOM 732 N N . LEU A 1 92 ? 8.686 -4.992 -1.896 1.00 84.31 92 LEU A N 1
ATOM 733 C CA . LEU A 1 92 ? 8.406 -4.016 -2.953 1.00 84.31 92 LEU A CA 1
ATOM 734 C C . LEU A 1 92 ? 9.567 -3.042 -3.171 1.00 84.31 92 LEU A C 1
ATOM 736 O O . LEU A 1 92 ? 9.787 -2.573 -4.285 1.00 84.31 92 LEU A O 1
ATOM 740 N N . LEU A 1 93 ? 10.328 -2.732 -2.126 1.00 80.50 93 LEU A N 1
ATOM 741 C CA . LEU A 1 93 ? 11.482 -1.840 -2.224 1.00 80.50 93 LEU A CA 1
ATOM 742 C C . LEU A 1 93 ? 12.695 -2.548 -2.820 1.00 80.50 93 LEU A C 1
ATOM 744 O O . LEU A 1 93 ? 13.425 -1.956 -3.615 1.00 80.50 93 LEU A O 1
ATOM 748 N N . MET A 1 94 ? 12.856 -3.833 -2.513 1.00 77.12 94 MET A N 1
ATOM 749 C CA . MET A 1 94 ? 13.902 -4.673 -3.099 1.00 77.12 94 MET A CA 1
ATOM 750 C C . MET A 1 94 ? 13.650 -4.984 -4.585 1.00 77.12 94 MET A C 1
ATOM 752 O O . MET A 1 94 ? 14.593 -5.331 -5.302 1.00 77.12 94 MET A O 1
ATOM 756 N N . LEU A 1 95 ? 12.421 -4.794 -5.092 1.00 75.12 95 LEU A N 1
ATOM 757 C CA . LEU A 1 95 ? 12.107 -4.890 -6.525 1.00 75.12 95 LEU A CA 1
ATOM 758 C C . LEU A 1 95 ? 13.055 -4.060 -7.382 1.00 75.12 95 LEU A C 1
ATOM 760 O O . LEU A 1 95 ? 13.592 -4.561 -8.369 1.00 75.12 95 LEU A O 1
ATOM 764 N N . ALA A 1 96 ? 13.251 -2.792 -7.018 1.00 66.38 96 ALA A N 1
ATOM 765 C CA . ALA A 1 96 ? 14.036 -1.853 -7.812 1.00 66.38 96 ALA A CA 1
ATOM 766 C C . ALA A 1 96 ? 15.493 -2.316 -7.949 1.00 66.38 96 ALA A C 1
ATOM 768 O O . ALA A 1 96 ? 16.070 -2.260 -9.039 1.00 66.38 96 ALA A O 1
ATOM 769 N N . ASP A 1 97 ? 16.062 -2.849 -6.868 1.00 67.38 97 ASP A N 1
ATOM 770 C CA . ASP A 1 97 ? 17.420 -3.380 -6.870 1.00 67.38 97 ASP A CA 1
ATOM 771 C C . ASP A 1 97 ? 17.528 -4.622 -7.761 1.00 67.38 97 ASP A C 1
ATOM 773 O O . ASP A 1 97 ? 18.456 -4.716 -8.569 1.00 67.38 97 ASP A O 1
ATOM 777 N N . ASN A 1 98 ? 16.554 -5.534 -7.697 1.00 62.03 98 ASN A N 1
ATOM 778 C CA . ASN A 1 98 ? 16.533 -6.721 -8.553 1.00 62.03 98 ASN A CA 1
ATOM 779 C C . ASN A 1 98 ? 16.414 -6.354 -10.039 1.00 62.03 98 ASN A C 1
ATOM 781 O O . ASN A 1 98 ? 17.181 -6.882 -10.840 1.00 62.03 98 ASN A O 1
ATOM 785 N N . GLN A 1 99 ? 15.566 -5.384 -10.406 1.00 62.72 99 GLN A N 1
ATOM 786 C CA . GLN A 1 99 ? 15.463 -4.905 -11.794 1.00 62.72 99 GLN A CA 1
ATOM 787 C C . GLN A 1 99 ? 16.787 -4.319 -12.312 1.00 62.72 99 GLN A C 1
ATOM 789 O O . GLN A 1 99 ? 17.151 -4.509 -13.476 1.00 62.72 99 GLN A O 1
ATOM 794 N N . THR A 1 100 ? 17.533 -3.598 -11.465 1.00 58.56 100 THR A N 1
ATOM 795 C CA . THR A 1 100 ? 18.837 -3.046 -11.875 1.00 58.56 100 THR A CA 1
ATOM 796 C C . THR A 1 100 ? 19.909 -4.116 -12.060 1.00 58.56 100 THR A C 1
ATOM 798 O O . THR A 1 100 ? 20.775 -3.941 -12.917 1.00 58.56 100 THR A O 1
ATOM 801 N N . LYS A 1 101 ? 19.854 -5.224 -11.310 1.00 57.50 101 LYS A N 1
ATOM 802 C CA . LYS A 1 101 ? 20.759 -6.368 -11.497 1.00 57.50 101 LYS A CA 1
ATOM 803 C C . LYS A 1 101 ? 20.478 -7.091 -12.810 1.00 57.50 101 LYS A C 1
ATOM 805 O O . LYS A 1 101 ? 21.405 -7.251 -13.596 1.00 57.50 101 LYS A O 1
ATOM 810 N N . THR A 1 102 ? 19.211 -7.394 -13.110 1.00 58.38 102 THR A N 1
ATOM 811 C CA . THR A 1 102 ? 18.846 -8.107 -14.348 1.00 58.38 102 THR A CA 1
ATOM 812 C C . THR A 1 102 ? 19.263 -7.324 -15.598 1.00 58.38 102 THR A C 1
ATOM 814 O O . THR A 1 102 ? 19.802 -7.897 -16.538 1.00 58.38 102 THR A O 1
ATOM 817 N N . LYS A 1 103 ? 19.102 -5.990 -15.606 1.00 56.06 103 LYS A N 1
ATOM 818 C CA . LYS A 1 103 ? 19.572 -5.148 -16.724 1.00 56.06 103 LYS A CA 1
ATOM 819 C C . LYS A 1 103 ? 21.095 -5.134 -16.878 1.00 56.06 103 LYS A C 1
ATOM 821 O O . LYS A 1 103 ? 21.583 -5.106 -18.001 1.00 56.06 103 LYS A O 1
ATOM 826 N N . LYS A 1 104 ? 21.845 -5.139 -15.771 1.00 56.41 104 LYS A N 1
ATOM 827 C CA . LYS A 1 104 ? 23.316 -5.175 -15.803 1.00 56.41 104 LYS A CA 1
ATOM 828 C C . LYS A 1 104 ? 23.853 -6.518 -16.290 1.00 56.41 104 LYS A C 1
ATOM 830 O O . LYS A 1 104 ? 24.845 -6.525 -17.002 1.00 56.41 104 LYS A O 1
ATOM 835 N N . GLU A 1 105 ? 23.195 -7.617 -15.937 1.00 56.88 105 GLU A N 1
ATOM 836 C CA . GLU A 1 105 ? 23.544 -8.960 -16.417 1.00 56.88 105 GLU A CA 1
ATOM 837 C C . GLU A 1 105 ? 23.242 -9.123 -17.914 1.00 56.88 105 GLU A C 1
ATOM 839 O O . GLU A 1 105 ? 24.054 -9.689 -18.634 1.00 56.88 105 GLU A O 1
ATOM 844 N N . ILE A 1 106 ? 22.143 -8.539 -18.412 1.00 54.00 106 ILE A N 1
ATOM 845 C CA . ILE A 1 106 ? 21.823 -8.506 -19.852 1.00 54.00 106 ILE A CA 1
ATOM 846 C C . ILE A 1 106 ? 22.824 -7.652 -20.648 1.00 54.00 106 ILE A C 1
ATOM 848 O O . ILE A 1 106 ? 23.081 -7.949 -21.806 1.00 54.00 106 ILE A O 1
ATOM 852 N N . GLN A 1 107 ? 23.391 -6.598 -20.052 1.00 51.66 107 GLN A N 1
ATOM 853 C CA . GLN A 1 107 ? 24.352 -5.711 -20.723 1.00 51.66 107 GLN A CA 1
ATOM 854 C C . GLN A 1 107 ? 25.821 -6.156 -20.581 1.00 51.66 107 GLN A C 1
ATOM 856 O O . GLN A 1 107 ? 26.711 -5.526 -21.149 1.00 51.66 107 GLN A O 1
ATOM 861 N N . ALA A 1 108 ? 26.082 -7.213 -19.809 1.00 52.19 108 ALA A N 1
ATOM 862 C CA . ALA A 1 108 ? 27.398 -7.840 -19.664 1.00 52.19 108 ALA A CA 1
ATOM 863 C C . ALA A 1 108 ? 27.591 -9.064 -20.589 1.00 52.19 108 ALA A C 1
ATOM 865 O O . ALA A 1 108 ? 28.608 -9.750 -20.480 1.00 52.19 108 ALA A O 1
ATOM 866 N N . LEU A 1 109 ? 26.625 -9.317 -21.478 1.00 45.84 109 LEU A N 1
ATOM 867 C CA . LEU A 1 109 ? 26.664 -10.271 -22.590 1.00 45.84 109 LEU A CA 1
ATOM 868 C C . LEU A 1 109 ? 26.695 -9.499 -23.915 1.00 45.84 109 LEU A C 1
ATOM 870 O O . LEU A 1 109 ? 27.342 -10.006 -24.856 1.00 45.84 109 LEU A O 1
#

Radius of gyration: 16.11 Å; chains: 1; bounding box: 44×26×42 Å

Sequence (109 aa):
MPANVSKLKWVGWTPLKCNIMVWRAYLNRLPTRVELVKRGIQLDNDLCPLCDADQETSTHLFTGCLFTSEIWSRVGAWCRPSPVFAFDISDLLMLADNQTKTKKEIQAL

Foldseek 3Di:
DDDPVPPQPDDPPDPPVVVVVLVCLVVQNDPQLVVCVVVVNDDPDQADPQASPDGGGSQCVCQVDPNNVVVVVVCCVVVVQDDFRDRGSVSVSCSVVVSVVVVVVVVVD